Protein AF-A0A6C1QRK9-F1 (afdb_monomer_lite)

Secondary structure (DSSP, 8-state):
--TTTTSTTTTSSSPP---GGGGGG-HHHHHHHHHHHHHHHHHHHHHHHHHHHHHHHH-HHHHHHHHHHHHHHHHHHHHHHHHHHHHHHHHHHHTT---HHHHHHHHHHHHHHHHHHS--HHHHHHHHHHTSGGGHHHHHHHHHTTTTTHHHHHHHHHHHTT-

Radius of gyration: 25.09 Å; chains: 1; bounding box: 54×64×66 Å

Sequence (163 aa):
MSFEARRDIVWATMPRPMHPLLRFFDRAYLVRLFLVLLVPATALLADGLLLIMLAERLGRYLALAITGVTGLCGLFFLINALSTTLRSLHQSVGAGRYPHREYQTLAALVVSGILLLTPGLFTDALGILFFLPPLRRPLGALVIRPLRGELREVYEYLKMEAR

pLDDT: mean 70.06, std 14.96, range [44.19, 93.44]

Foldseek 3Di:
DDPPVVVVVVVVPDDPPPPPVVVCPDPVNVVVVCVVVVVLVVLLVVQVVVLVVCCVVVNNVVSVVLLVVLLVVQVVVLVVQLVVLVVVVVVCVVVVHDPPPSVVSVVVSVVSNVSSVRRGPPCSVVVVVCVDPPNCPPVVCVVCVVVPVVVVVVVVVVVVVVD

Structure (mmCIF, N/CA/C/O backbone):
data_AF-A0A6C1QRK9-F1
#
_entry.id   AF-A0A6C1QRK9-F1
#
loop_
_atom_site.group_PDB
_atom_site.id
_atom_site.type_symbol
_atom_site.label_atom_id
_atom_site.label_alt_id
_atom_site.label_comp_id
_atom_site.label_asym_id
_atom_site.label_entity_id
_atom_site.label_seq_id
_atom_site.pdbx_PDB_ins_code
_atom_site.Cartn_x
_atom_site.Cartn_y
_atom_site.Cartn_z
_atom_site.occupancy
_atom_site.B_iso_or_equiv
_atom_site.auth_seq_id
_atom_site.auth_comp_id
_atom_site.auth_asym_id
_atom_site.auth_atom_id
_atom_site.pdbx_PDB_model_num
ATOM 1 N N . MET A 1 1 ? -33.980 -48.769 43.715 1.00 50.16 1 MET A N 1
ATOM 2 C CA . MET A 1 1 ? -34.365 -48.511 42.310 1.00 50.16 1 MET A CA 1
ATOM 3 C C . MET A 1 1 ? -34.200 -47.024 42.046 1.00 50.16 1 MET A C 1
ATOM 5 O O . MET A 1 1 ? -34.890 -46.260 42.694 1.00 50.16 1 MET A O 1
ATOM 9 N N . SER A 1 2 ? -33.312 -46.508 41.209 1.00 51.97 2 SER A N 1
ATOM 10 C CA . SER A 1 2 ? -32.061 -46.969 40.593 1.00 51.97 2 SER A CA 1
ATOM 11 C C . SER A 1 2 ? -31.298 -45.671 40.266 1.00 51.97 2 SER A C 1
ATOM 13 O O . SER A 1 2 ? -31.900 -44.672 39.874 1.00 51.97 2 SER A O 1
ATOM 15 N N . PHE A 1 3 ? -29.982 -45.655 40.483 1.00 52.75 3 PHE A N 1
ATOM 16 C CA . PHE A 1 3 ? -29.105 -44.486 40.282 1.00 52.75 3 PHE A CA 1
ATOM 17 C C . PHE A 1 3 ? -28.958 -44.095 38.791 1.00 52.75 3 PHE A C 1
ATOM 19 O O . PHE A 1 3 ? -28.336 -43.088 38.462 1.00 52.75 3 PHE A O 1
ATOM 26 N N . GLU A 1 4 ? -29.554 -44.878 37.887 1.00 58.75 4 GLU A N 1
ATOM 27 C CA . GLU A 1 4 ? -29.507 -44.699 36.433 1.00 58.75 4 GLU A CA 1
ATOM 28 C C . GLU A 1 4 ? -30.470 -43.627 35.909 1.00 58.75 4 GLU A C 1
ATOM 30 O O . GLU A 1 4 ? -30.097 -42.902 34.997 1.00 58.75 4 GLU A O 1
ATOM 35 N N . ALA A 1 5 ? -31.628 -43.399 36.541 1.00 56.72 5 ALA A N 1
ATOM 36 C CA . ALA A 1 5 ? -32.647 -42.473 36.019 1.00 56.72 5 ALA A CA 1
ATOM 37 C C . ALA A 1 5 ? -32.267 -40.973 36.084 1.00 56.72 5 ALA A C 1
ATOM 39 O O . ALA A 1 5 ? -32.980 -40.116 35.564 1.00 56.72 5 ALA A O 1
ATOM 40 N N . ARG A 1 6 ? -31.154 -40.618 36.745 1.00 56.56 6 ARG A N 1
ATOM 41 C CA . ARG A 1 6 ? -30.651 -39.231 36.811 1.00 56.56 6 ARG A CA 1
ATOM 42 C C . ARG A 1 6 ? -29.609 -38.897 35.744 1.00 56.56 6 ARG A C 1
ATOM 44 O O . ARG A 1 6 ? -29.277 -37.722 35.600 1.00 56.56 6 ARG A O 1
ATOM 51 N N . ARG A 1 7 ? -29.087 -39.878 35.001 1.00 55.84 7 ARG A N 1
ATOM 52 C CA . ARG A 1 7 ? -28.084 -39.619 33.953 1.00 55.84 7 ARG A CA 1
ATOM 53 C C . ARG A 1 7 ? -28.702 -39.126 32.647 1.00 55.84 7 ARG A C 1
ATOM 55 O O . ARG A 1 7 ? -28.008 -38.470 31.880 1.00 55.84 7 ARG A O 1
ATOM 62 N N . ASP A 1 8 ? -29.987 -39.365 32.432 1.00 57.94 8 ASP A N 1
ATOM 63 C CA . ASP A 1 8 ? -30.647 -39.162 31.135 1.00 57.94 8 ASP A CA 1
ATOM 64 C C . ASP A 1 8 ? -31.111 -37.709 30.942 1.00 57.94 8 ASP A C 1
ATOM 66 O O . ASP A 1 8 ? -31.240 -37.218 29.823 1.00 57.94 8 ASP A O 1
ATOM 70 N N . ILE A 1 9 ? -31.302 -36.990 32.051 1.00 59.03 9 ILE A N 1
ATOM 71 C CA . ILE A 1 9 ? -31.789 -35.603 32.076 1.00 59.03 9 ILE A CA 1
ATOM 72 C C . ILE A 1 9 ? -30.648 -34.606 31.806 1.00 59.03 9 ILE A C 1
ATOM 74 O O . ILE A 1 9 ? -30.874 -33.524 31.269 1.00 59.03 9 ILE A O 1
ATOM 78 N N . VAL A 1 10 ? -29.402 -34.978 32.121 1.00 58.84 10 VAL A N 1
ATOM 79 C CA . VAL A 1 10 ? -28.233 -34.087 32.004 1.00 58.84 10 VAL A CA 1
ATOM 80 C C . VAL A 1 10 ? -27.791 -33.895 30.546 1.00 58.84 10 VAL A C 1
ATOM 82 O O . VAL A 1 10 ? -27.254 -32.847 30.199 1.00 58.84 10 VAL A O 1
ATOM 85 N N . TRP A 1 11 ? -28.067 -34.858 29.659 1.00 53.06 11 TRP A N 1
ATOM 86 C CA . TRP A 1 11 ? -27.691 -34.764 28.240 1.00 53.06 11 TRP A CA 1
ATOM 87 C C . TRP A 1 11 ? -28.675 -33.950 27.385 1.00 53.06 11 TRP A C 1
ATOM 89 O O . TRP A 1 11 ? -28.339 -33.581 26.262 1.00 53.06 11 TRP A O 1
ATOM 99 N N . ALA A 1 12 ? -29.875 -33.652 27.895 1.00 61.19 12 ALA A N 1
ATOM 100 C CA . ALA A 1 12 ? -30.916 -32.932 27.155 1.00 61.19 12 ALA A CA 1
ATOM 101 C C . ALA A 1 12 ? -30.776 -31.398 27.223 1.00 61.19 12 ALA A C 1
ATOM 103 O O . ALA A 1 12 ? -31.346 -30.694 26.392 1.00 61.19 12 ALA A O 1
ATOM 104 N N . THR A 1 13 ? -30.013 -30.874 28.187 1.00 65.12 13 THR A N 1
ATOM 105 C CA . THR A 1 13 ? -29.856 -29.429 28.436 1.00 65.12 13 THR A CA 1
ATOM 106 C C . THR A 1 13 ? -28.521 -28.859 27.961 1.00 65.12 13 THR A C 1
ATOM 108 O O . THR A 1 13 ? -28.293 -27.657 28.091 1.00 65.12 13 THR A O 1
ATOM 111 N N . MET A 1 14 ? -27.638 -29.678 27.381 1.00 59.78 14 MET A N 1
ATOM 112 C CA . MET A 1 14 ? -26.401 -29.174 26.789 1.00 59.78 14 MET A CA 1
ATOM 113 C C . MET A 1 14 ? -26.696 -28.536 25.423 1.00 59.78 14 MET A C 1
ATOM 115 O O . MET A 1 14 ? -27.163 -29.235 24.517 1.00 59.78 14 MET A O 1
ATOM 119 N N . PRO A 1 15 ? -26.416 -27.232 25.224 1.00 66.62 15 PRO A N 1
ATOM 120 C CA . PRO A 1 15 ? -26.470 -26.634 23.900 1.00 66.62 15 PRO A CA 1
ATOM 121 C C . PRO A 1 15 ? -25.468 -27.369 23.010 1.00 66.62 15 PRO A C 1
ATOM 123 O O . PRO A 1 15 ? -24.264 -27.375 23.269 1.00 66.62 15 PRO A O 1
ATOM 126 N N . ARG A 1 16 ? -25.979 -28.042 21.974 1.00 65.62 16 ARG A N 1
ATOM 127 C CA . ARG A 1 16 ? -25.139 -28.709 20.976 1.00 65.62 16 ARG A CA 1
ATOM 128 C C . ARG A 1 16 ? -24.161 -27.668 20.420 1.00 65.62 16 ARG A C 1
ATOM 130 O O . ARG A 1 16 ? -24.636 -26.624 19.969 1.00 65.62 16 ARG A O 1
ATOM 137 N N . PRO A 1 17 ? -22.838 -27.914 20.402 1.00 56.31 17 PRO A N 1
ATOM 138 C CA . PRO A 1 17 ? -21.920 -27.047 19.683 1.00 56.31 17 PRO A CA 1
ATOM 139 C C . PRO A 1 17 ? -22.237 -27.177 18.190 1.00 56.31 17 PRO A C 1
ATOM 141 O O . PRO A 1 17 ? -21.774 -28.082 17.499 1.00 56.31 17 PRO A O 1
ATOM 144 N N . MET A 1 18 ? -23.099 -26.294 17.693 1.00 55.38 18 MET A N 1
ATOM 145 C CA . MET A 1 18 ? -23.327 -26.118 16.268 1.00 55.38 18 MET A CA 1
ATOM 146 C C . MET A 1 18 ? -22.040 -25.525 15.708 1.00 55.38 18 MET A C 1
ATOM 148 O O . MET A 1 18 ? -21.790 -24.338 15.873 1.00 55.38 18 MET A O 1
ATOM 152 N N . HIS A 1 19 ? -21.204 -26.385 15.125 1.00 57.84 19 HIS A N 1
ATOM 153 C CA . HIS A 1 19 ? -19.960 -26.067 14.426 1.00 57.84 19 HIS A CA 1
ATOM 154 C C . HIS A 1 19 ? -20.002 -24.685 13.729 1.00 57.84 19 HIS A C 1
ATOM 156 O O . HIS A 1 19 ? -20.503 -24.591 12.604 1.00 57.84 19 HIS A O 1
ATOM 162 N N . PRO A 1 20 ? -19.410 -23.619 14.312 1.00 58.62 20 PRO A N 1
ATOM 163 C CA . PRO A 1 20 ? -19.234 -22.348 13.602 1.00 58.62 20 PRO A CA 1
ATOM 164 C C . PRO A 1 20 ? -18.301 -22.513 12.388 1.00 58.62 20 PRO A C 1
ATOM 166 O O . PRO A 1 20 ? -18.366 -21.744 11.436 1.00 58.62 20 PRO A O 1
ATOM 169 N N . LEU A 1 21 ? -17.493 -23.581 12.389 1.00 57.78 21 LEU A N 1
ATOM 170 C CA . LEU A 1 21 ? -16.583 -24.000 11.322 1.00 57.78 21 LEU A CA 1
ATOM 171 C C . LEU A 1 21 ? -17.275 -24.314 9.981 1.00 57.78 21 LEU A C 1
ATOM 173 O O . LEU A 1 21 ? -16.668 -24.112 8.935 1.00 57.78 21 LEU A O 1
ATOM 177 N N . LEU A 1 22 ? -18.537 -24.761 9.979 1.00 57.31 22 LEU A N 1
ATOM 178 C CA . LEU A 1 22 ? -19.231 -25.158 8.743 1.00 57.31 22 LEU A CA 1
ATOM 179 C C . LEU A 1 22 ? -19.832 -23.972 7.965 1.00 57.31 22 LEU A C 1
ATOM 181 O O . LEU A 1 22 ? -20.053 -24.104 6.766 1.00 57.31 22 LEU A O 1
ATOM 185 N N . ARG A 1 23 ? -20.012 -22.794 8.590 1.00 57.75 23 ARG A N 1
ATOM 186 C CA . ARG A 1 23 ? -20.389 -21.552 7.876 1.00 57.75 23 ARG A CA 1
ATOM 187 C C . ARG A 1 23 ? -19.231 -20.941 7.078 1.00 57.75 23 ARG A C 1
ATOM 189 O O . ARG A 1 23 ? -19.470 -20.235 6.106 1.00 57.75 23 ARG A O 1
ATOM 196 N N . PHE A 1 24 ? -17.975 -21.236 7.431 1.00 56.78 24 PHE A N 1
ATOM 197 C CA . PHE A 1 24 ? -16.814 -20.815 6.627 1.00 56.78 24 PHE A CA 1
ATOM 198 C C . PHE A 1 24 ? -16.767 -21.506 5.254 1.00 56.78 24 PHE A C 1
ATOM 200 O O . PHE A 1 24 ? -16.127 -20.999 4.336 1.00 56.78 24 PHE A O 1
ATOM 207 N N . PHE A 1 25 ? -17.468 -22.636 5.103 1.00 59.72 25 PHE A N 1
ATOM 208 C CA . PHE A 1 25 ? -17.600 -23.382 3.850 1.00 59.72 25 PHE A CA 1
ATOM 209 C C . PHE A 1 25 ? -18.850 -23.007 3.044 1.00 59.72 25 PHE A C 1
ATOM 211 O O . PHE A 1 25 ? -19.227 -23.725 2.117 1.00 59.72 25 PHE A O 1
ATOM 218 N N . ASP A 1 26 ? -19.487 -21.870 3.338 1.00 69.00 26 ASP A N 1
ATOM 219 C CA . ASP A 1 26 ? -20.479 -21.327 2.420 1.00 69.00 26 ASP A CA 1
ATOM 220 C C . ASP A 1 26 ? -19.804 -20.972 1.094 1.00 69.00 26 ASP A C 1
ATOM 222 O O . ASP A 1 26 ? -18.818 -20.228 1.044 1.00 69.00 26 ASP A O 1
ATOM 226 N N . ARG A 1 27 ? -20.367 -21.470 -0.012 1.00 73.25 27 ARG A N 1
ATOM 227 C CA . ARG A 1 27 ? -19.881 -21.182 -1.372 1.00 73.25 27 ARG A CA 1
ATOM 228 C C . ARG A 1 27 ? -19.749 -19.674 -1.600 1.00 73.25 27 ARG A C 1
ATOM 230 O O . ARG A 1 27 ? -18.823 -19.234 -2.270 1.00 73.25 27 ARG A O 1
ATOM 237 N N . ALA A 1 28 ? -20.631 -18.881 -0.992 1.00 76.69 28 ALA A N 1
ATOM 238 C CA . ALA A 1 28 ? -20.578 -17.425 -1.025 1.00 76.69 28 ALA A CA 1
ATOM 239 C C . ALA A 1 28 ? -19.357 -16.840 -0.289 1.00 76.69 28 ALA A C 1
ATOM 241 O O . ALA A 1 28 ? -18.766 -15.879 -0.780 1.00 76.69 28 ALA A O 1
ATOM 242 N N . TYR A 1 29 ? -18.949 -17.410 0.851 1.00 80.44 29 TYR A N 1
ATOM 243 C CA . TYR A 1 29 ? -17.757 -16.977 1.585 1.00 80.44 29 TYR A CA 1
ATOM 244 C C . TYR A 1 29 ? -16.481 -17.340 0.826 1.00 80.44 29 TYR A C 1
ATOM 246 O O . TYR A 1 29 ? -15.618 -16.484 0.642 1.00 80.44 29 TYR A O 1
ATOM 254 N N . LEU A 1 30 ? -16.405 -18.565 0.294 1.00 81.50 30 LEU A N 1
ATOM 255 C CA . LEU A 1 30 ? -15.292 -18.996 -0.554 1.00 81.50 30 LEU A CA 1
ATOM 256 C C . LEU A 1 30 ? -15.164 -18.121 -1.807 1.00 81.50 30 LEU A C 1
ATOM 258 O O . LEU A 1 30 ? -14.063 -17.696 -2.140 1.00 81.50 30 LEU A O 1
ATOM 262 N N . VAL A 1 31 ? -16.280 -17.783 -2.464 1.00 83.88 31 VAL A N 1
ATOM 263 C CA . VAL A 1 31 ? -16.281 -16.875 -3.623 1.00 83.88 31 VAL A CA 1
ATOM 264 C C . VAL A 1 31 ? -15.855 -15.460 -3.226 1.00 83.88 31 VAL A C 1
ATOM 266 O O . VAL A 1 31 ? -15.046 -14.864 -3.930 1.00 83.88 31 VAL A O 1
ATOM 269 N N . ARG A 1 32 ? -16.333 -14.915 -2.098 1.00 80.00 32 ARG A N 1
ATOM 270 C CA . ARG A 1 32 ? -15.903 -13.591 -1.605 1.00 80.00 32 ARG A CA 1
ATOM 271 C C . ARG A 1 32 ? -14.410 -13.567 -1.275 1.00 80.00 32 ARG A C 1
ATOM 273 O O . ARG A 1 32 ? -13.725 -12.641 -1.695 1.00 80.00 32 ARG A O 1
ATOM 280 N N . LEU A 1 33 ? -13.900 -14.583 -0.580 1.00 83.00 33 LEU A N 1
ATOM 281 C CA . LEU A 1 33 ? -12.475 -14.719 -0.269 1.00 83.00 33 LEU A CA 1
ATOM 282 C C . LEU A 1 33 ? -11.639 -14.812 -1.550 1.00 83.00 33 LEU A C 1
ATOM 284 O O . LEU A 1 33 ? -10.643 -14.104 -1.691 1.00 83.00 33 LEU A O 1
ATOM 288 N N . PHE A 1 34 ? -12.078 -15.637 -2.503 1.00 86.38 34 PHE A N 1
ATOM 289 C CA . PHE A 1 34 ? -11.407 -15.786 -3.789 1.00 86.38 34 PHE A CA 1
ATOM 290 C C . PHE A 1 34 ? -11.399 -14.472 -4.571 1.00 86.38 34 PHE A C 1
ATOM 292 O O . PHE A 1 34 ? -10.364 -14.099 -5.103 1.00 86.38 34 PHE A O 1
ATOM 299 N N . LEU A 1 35 ? -12.504 -13.720 -4.583 1.00 82.81 35 LEU A N 1
ATOM 300 C CA . LEU A 1 35 ? -12.573 -12.399 -5.21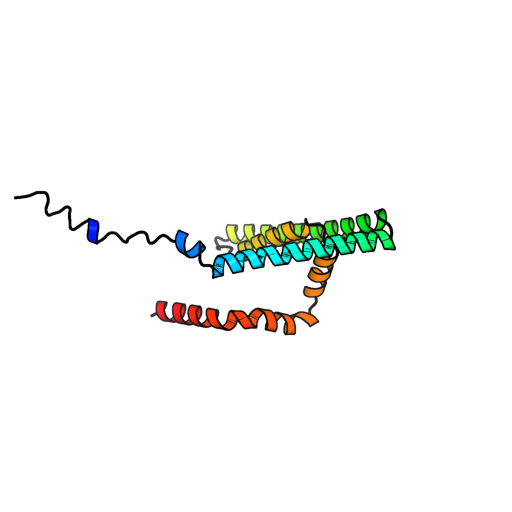6 1.00 82.81 35 LEU A CA 1
ATOM 301 C C . LEU A 1 35 ? -11.626 -11.386 -4.558 1.00 82.81 35 LEU A C 1
ATOM 303 O O . LEU A 1 35 ? -10.923 -10.671 -5.268 1.00 82.81 35 LEU A O 1
ATOM 307 N N . VAL A 1 36 ? -11.569 -11.347 -3.222 1.00 82.88 36 VAL A N 1
ATOM 308 C CA . VAL A 1 36 ? -10.658 -10.460 -2.475 1.00 82.88 36 VAL A CA 1
ATOM 309 C C . VAL A 1 36 ? -9.192 -10.765 -2.789 1.00 82.88 36 VAL A C 1
ATOM 311 O O . VAL A 1 36 ? -8.385 -9.843 -2.806 1.00 82.88 36 VAL A O 1
ATOM 314 N N . LEU A 1 37 ? -8.848 -12.021 -3.082 1.00 82.62 37 LEU A N 1
ATOM 315 C CA . LEU A 1 37 ? -7.498 -12.414 -3.491 1.00 82.62 37 LEU A CA 1
ATOM 316 C C . LEU A 1 37 ? -7.243 -12.201 -4.995 1.00 82.62 37 LEU A C 1
ATOM 318 O O . LEU A 1 37 ? -6.148 -11.810 -5.393 1.00 82.62 37 LEU A O 1
ATOM 322 N N . LEU A 1 38 ? -8.250 -12.439 -5.837 1.00 84.62 38 LEU A N 1
ATOM 323 C CA . LEU A 1 38 ? -8.132 -12.372 -7.294 1.00 84.62 38 LEU A CA 1
ATOM 324 C C . LEU A 1 38 ? -7.896 -10.939 -7.776 1.00 84.62 38 LEU A C 1
ATOM 326 O O . LEU A 1 38 ? -7.064 -10.715 -8.651 1.00 84.62 38 LEU A O 1
ATOM 330 N N . VAL A 1 39 ? -8.596 -9.964 -7.191 1.00 81.12 39 VAL A N 1
ATOM 331 C CA . VAL A 1 39 ? -8.455 -8.546 -7.553 1.00 81.12 39 VAL A CA 1
ATOM 332 C C . VAL A 1 39 ? -6.997 -8.062 -7.431 1.00 81.12 39 VAL A C 1
ATOM 334 O O . VAL A 1 39 ? -6.441 -7.661 -8.455 1.00 81.12 39 VAL A O 1
ATOM 337 N N . PRO A 1 40 ? -6.325 -8.144 -6.265 1.00 77.19 40 PRO A N 1
ATOM 338 C CA . PRO A 1 40 ? -4.932 -7.718 -6.144 1.00 77.19 40 PRO A CA 1
ATOM 339 C C . PRO A 1 40 ? -3.974 -8.587 -6.971 1.00 77.19 40 PRO A C 1
ATOM 341 O O . PRO A 1 40 ? -3.002 -8.064 -7.508 1.00 77.19 40 PRO A O 1
ATOM 344 N N . ALA A 1 41 ? -4.260 -9.881 -7.154 1.00 82.88 41 ALA A N 1
ATOM 345 C CA . ALA A 1 41 ? -3.439 -10.746 -8.003 1.00 82.88 41 ALA A CA 1
ATOM 346 C C . ALA A 1 41 ? -3.457 -10.306 -9.480 1.00 82.88 41 ALA A C 1
ATOM 348 O O . ALA A 1 41 ? -2.413 -10.252 -10.127 1.00 82.88 41 ALA A O 1
ATOM 349 N N . THR A 1 42 ? -4.628 -9.951 -10.019 1.00 79.31 42 THR A N 1
ATOM 350 C CA . THR A 1 42 ? -4.737 -9.444 -11.399 1.00 79.31 42 THR A CA 1
ATOM 351 C C . THR A 1 42 ? -4.102 -8.066 -11.569 1.00 79.31 42 THR A C 1
ATOM 353 O O . THR A 1 42 ? -3.469 -7.818 -12.595 1.00 79.31 42 THR A O 1
ATOM 356 N N . ALA A 1 43 ? -4.207 -7.199 -10.556 1.00 78.56 43 ALA A N 1
ATOM 357 C CA . ALA A 1 43 ? -3.525 -5.908 -10.543 1.00 78.56 43 ALA A CA 1
ATOM 358 C C . ALA A 1 43 ? -1.999 -6.082 -10.599 1.00 78.56 43 ALA A C 1
ATOM 360 O O . ALA A 1 43 ? -1.345 -5.453 -11.427 1.00 78.56 43 ALA A O 1
ATOM 361 N N . LEU A 1 44 ? -1.451 -7.021 -9.818 1.00 80.81 44 LEU A N 1
ATOM 362 C CA . LEU A 1 44 ? -0.018 -7.318 -9.814 1.00 80.81 44 LEU A CA 1
ATOM 363 C C . LEU A 1 44 ? 0.497 -7.789 -11.184 1.00 80.81 44 LEU A C 1
ATOM 365 O O . LEU A 1 44 ? 1.577 -7.391 -11.619 1.00 80.81 44 LEU A O 1
ATOM 369 N N . LEU A 1 45 ? -0.277 -8.620 -11.887 1.00 82.31 45 LEU A N 1
ATOM 370 C CA . LEU A 1 45 ? 0.071 -9.051 -13.245 1.00 82.31 45 LEU A CA 1
ATOM 371 C C . LEU A 1 45 ? 0.090 -7.873 -14.229 1.00 82.31 45 LEU A C 1
ATOM 373 O O . LEU A 1 45 ? 1.004 -7.774 -15.048 1.00 82.31 45 LEU A O 1
ATOM 377 N N . ALA A 1 46 ? -0.894 -6.974 -14.140 1.00 79.44 46 ALA A N 1
ATOM 378 C CA . ALA A 1 46 ? -0.948 -5.780 -14.979 1.00 79.44 46 ALA A CA 1
ATOM 379 C C . ALA A 1 46 ? 0.245 -4.846 -14.713 1.00 79.44 46 ALA A C 1
ATOM 381 O O . ALA A 1 46 ? 0.879 -4.382 -15.662 1.00 79.44 46 ALA A O 1
ATOM 382 N N . ASP A 1 47 ? 0.596 -4.626 -13.445 1.00 77.38 47 ASP A N 1
ATOM 383 C CA . ASP A 1 47 ? 1.765 -3.841 -13.033 1.00 77.38 47 ASP A CA 1
ATOM 384 C C . ASP A 1 47 ? 3.075 -4.392 -13.613 1.00 77.38 47 ASP A C 1
ATOM 386 O O . ASP A 1 47 ? 3.890 -3.636 -14.148 1.00 77.38 47 ASP A O 1
ATOM 390 N N . GLY A 1 48 ? 3.261 -5.715 -13.575 1.00 80.00 48 GLY A N 1
ATOM 391 C CA . GLY A 1 48 ? 4.431 -6.364 -14.165 1.00 80.00 48 GLY A CA 1
ATOM 392 C C . GLY A 1 48 ? 4.554 -6.107 -15.670 1.00 80.00 48 GLY A C 1
ATOM 393 O O . GLY A 1 48 ? 5.634 -5.764 -16.154 1.00 80.00 48 GLY A O 1
ATOM 394 N N . LEU A 1 49 ? 3.445 -6.203 -16.412 1.00 81.94 49 LEU A N 1
ATOM 395 C CA . LEU A 1 49 ? 3.417 -5.903 -17.851 1.00 81.94 49 LEU A CA 1
ATOM 396 C C . LEU A 1 49 ? 3.770 -4.440 -18.135 1.00 81.94 49 LEU A C 1
ATOM 398 O O . LEU A 1 49 ? 4.532 -4.149 -19.057 1.00 81.94 49 LEU A O 1
ATOM 402 N N . LEU A 1 50 ? 3.258 -3.520 -17.323 1.00 74.38 50 LEU A N 1
ATOM 403 C CA . LEU A 1 50 ? 3.534 -2.092 -17.455 1.00 74.38 50 LEU A CA 1
ATOM 404 C C . LEU A 1 50 ? 4.997 -1.761 -17.180 1.00 74.38 50 LEU A C 1
ATOM 406 O O . LEU A 1 50 ? 5.578 -0.952 -17.901 1.00 74.38 50 LEU A O 1
ATOM 410 N N . LEU A 1 51 ? 5.614 -2.407 -16.191 1.00 80.69 51 LEU A N 1
ATOM 411 C CA . LEU A 1 51 ? 7.034 -2.232 -15.898 1.00 80.69 51 LEU A CA 1
ATOM 412 C C . LEU A 1 51 ? 7.903 -2.723 -17.061 1.00 80.69 51 LEU A C 1
ATOM 414 O O . LEU A 1 51 ? 8.863 -2.043 -17.419 1.00 80.69 51 LEU A O 1
ATOM 418 N N . ILE A 1 52 ? 7.539 -3.843 -17.695 1.00 80.69 52 ILE A N 1
ATOM 419 C CA . ILE A 1 52 ? 8.212 -4.342 -18.905 1.00 80.69 52 ILE A CA 1
ATOM 420 C C . ILE A 1 52 ? 8.077 -3.328 -20.048 1.00 80.69 52 ILE A C 1
ATOM 422 O O . ILE A 1 52 ? 9.086 -2.910 -20.613 1.00 80.69 52 ILE A O 1
ATOM 426 N N . MET A 1 53 ? 6.862 -2.851 -20.334 1.00 72.62 53 MET A N 1
ATOM 427 C CA . MET A 1 53 ? 6.628 -1.838 -21.375 1.00 72.62 53 MET A CA 1
ATOM 428 C C . MET A 1 53 ? 7.401 -0.537 -21.110 1.00 72.62 53 MET A C 1
ATOM 430 O O . MET A 1 53 ? 7.957 0.076 -22.026 1.00 72.62 53 MET A O 1
ATOM 434 N N . LEU A 1 54 ? 7.459 -0.105 -19.849 1.00 67.19 54 LEU A N 1
ATOM 435 C CA . LEU A 1 54 ? 8.189 1.089 -19.439 1.00 67.19 54 LEU A CA 1
ATOM 436 C C . LEU A 1 54 ? 9.703 0.885 -19.570 1.00 67.19 54 LEU A C 1
ATOM 438 O O . LEU A 1 54 ? 10.409 1.782 -20.028 1.00 67.19 54 LEU A O 1
ATOM 442 N N . ALA A 1 55 ? 10.196 -0.304 -19.224 1.00 71.25 55 ALA A N 1
ATOM 443 C CA . ALA A 1 55 ? 11.594 -0.688 -19.361 1.00 71.25 55 ALA A CA 1
ATOM 444 C C . ALA A 1 55 ? 12.046 -0.758 -20.826 1.00 71.25 55 ALA A C 1
ATOM 446 O O . ALA A 1 55 ? 13.186 -0.395 -21.121 1.00 71.25 55 ALA A O 1
ATOM 447 N N . GLU A 1 56 ? 11.175 -1.180 -21.741 1.00 72.44 56 GLU A N 1
ATOM 448 C CA . GLU A 1 56 ? 11.451 -1.182 -23.183 1.00 72.44 56 GLU A CA 1
ATOM 449 C C . GLU A 1 56 ? 11.497 0.235 -23.764 1.00 72.44 56 GLU A C 1
ATOM 451 O O . GLU A 1 56 ? 12.342 0.529 -24.608 1.00 72.44 56 GLU A O 1
ATOM 456 N N . ARG A 1 57 ? 10.628 1.138 -23.291 1.00 59.16 57 ARG A N 1
ATOM 457 C CA . ARG A 1 57 ? 10.509 2.496 -23.843 1.00 59.16 57 ARG A CA 1
ATOM 458 C C . ARG A 1 57 ? 11.486 3.510 -23.245 1.00 59.16 57 ARG A C 1
ATOM 460 O O . ARG A 1 57 ? 11.970 4.380 -23.961 1.00 59.16 57 ARG A O 1
ATOM 467 N N . LEU A 1 58 ? 11.732 3.434 -21.939 1.00 62.28 58 LEU A N 1
ATOM 468 C CA . LEU A 1 58 ? 12.551 4.389 -21.178 1.00 62.28 58 LEU A CA 1
ATOM 469 C C . LEU A 1 58 ? 13.896 3.801 -20.728 1.00 62.28 58 LEU A C 1
ATOM 471 O O . LEU A 1 58 ? 14.753 4.528 -20.227 1.00 62.28 58 LEU A O 1
ATOM 475 N N . GLY A 1 59 ? 14.093 2.495 -20.907 1.00 64.56 59 GLY A N 1
ATOM 476 C CA . GLY A 1 59 ? 15.270 1.768 -20.452 1.00 64.56 59 GLY A CA 1
ATOM 477 C C . GLY A 1 59 ? 15.058 1.084 -19.100 1.00 64.56 59 GLY A C 1
ATOM 478 O O . GLY A 1 59 ? 14.476 1.635 -18.164 1.00 64.56 59 GLY A O 1
ATOM 479 N N . ARG A 1 60 ? 15.598 -0.136 -18.987 1.00 78.50 60 ARG A N 1
ATOM 480 C CA . ARG A 1 60 ? 15.466 -1.026 -17.818 1.00 78.50 60 ARG A CA 1
ATOM 481 C C . ARG A 1 60 ? 15.869 -0.360 -16.500 1.00 78.50 60 ARG A C 1
ATOM 483 O O . ARG A 1 60 ? 15.139 -0.450 -15.520 1.00 78.50 60 ARG A O 1
ATOM 490 N N . TYR A 1 61 ? 17.000 0.345 -16.485 1.00 80.75 61 TYR A N 1
ATOM 491 C CA . TYR A 1 61 ? 17.502 1.009 -15.278 1.00 80.75 61 TYR A CA 1
ATOM 492 C C . TYR A 1 61 ? 16.613 2.171 -14.828 1.00 80.75 61 TYR A C 1
ATOM 494 O O . TYR A 1 61 ? 16.383 2.328 -13.632 1.00 80.75 61 TYR A O 1
ATOM 502 N N . LEU A 1 62 ? 16.078 2.956 -15.769 1.00 72.75 62 LEU A N 1
ATOM 503 C CA . LEU A 1 62 ? 15.213 4.085 -15.441 1.00 72.75 62 LEU A CA 1
ATOM 504 C C . LEU A 1 62 ? 13.844 3.605 -14.942 1.00 72.75 62 LEU A C 1
ATOM 506 O O . LEU A 1 62 ? 13.350 4.121 -13.946 1.00 72.75 62 LEU A O 1
ATOM 510 N N . ALA A 1 63 ? 13.271 2.568 -15.560 1.00 74.69 63 ALA A N 1
ATOM 511 C CA . ALA A 1 63 ? 12.027 1.954 -15.092 1.00 74.69 63 ALA A CA 1
ATOM 512 C C . ALA A 1 63 ? 12.157 1.377 -13.668 1.00 74.69 63 ALA A C 1
ATOM 514 O O . ALA A 1 63 ? 11.281 1.591 -12.826 1.00 74.69 63 ALA A O 1
ATOM 515 N N . LEU A 1 64 ? 13.279 0.710 -13.369 1.00 80.81 64 LEU A N 1
ATOM 516 C CA . LEU A 1 64 ? 13.586 0.233 -12.018 1.00 80.81 64 LEU A CA 1
ATOM 517 C C . LEU A 1 64 ? 13.763 1.386 -11.027 1.00 80.81 64 LEU A C 1
ATOM 519 O O . LEU A 1 64 ? 13.220 1.321 -9.928 1.00 80.81 64 LEU A O 1
ATOM 523 N N . ALA A 1 65 ? 14.476 2.449 -11.408 1.00 81.19 65 ALA A N 1
ATOM 524 C CA . ALA A 1 65 ? 14.672 3.615 -10.550 1.00 81.19 65 ALA A CA 1
ATOM 525 C C . ALA A 1 65 ? 13.341 4.297 -10.206 1.00 81.19 65 ALA A C 1
ATOM 527 O O . ALA A 1 65 ? 13.090 4.586 -9.040 1.00 81.19 65 ALA A O 1
ATOM 528 N N . ILE A 1 66 ? 12.462 4.493 -11.194 1.00 73.50 66 ILE A N 1
ATOM 529 C CA . ILE A 1 66 ? 11.137 5.091 -10.986 1.00 73.50 66 ILE A CA 1
ATOM 530 C C . ILE A 1 66 ? 10.302 4.219 -10.037 1.00 73.50 66 ILE A C 1
ATOM 532 O O . ILE A 1 66 ? 9.781 4.735 -9.053 1.00 73.50 66 ILE A O 1
ATOM 536 N N . THR A 1 67 ? 10.246 2.902 -10.274 1.00 79.44 67 THR A N 1
ATOM 537 C CA . THR A 1 67 ? 9.533 1.945 -9.400 1.00 79.44 67 THR A CA 1
ATOM 538 C C . THR A 1 67 ? 10.093 1.933 -7.977 1.00 79.44 67 THR A C 1
ATOM 540 O O . THR A 1 67 ? 9.348 1.890 -7.000 1.00 79.44 67 THR A O 1
ATOM 543 N N . GLY A 1 68 ? 11.419 1.979 -7.844 1.00 82.38 68 GLY A N 1
ATOM 544 C CA . GLY A 1 68 ? 12.084 2.025 -6.547 1.00 82.38 68 GLY A CA 1
ATOM 545 C C . GLY A 1 68 ? 11.752 3.305 -5.786 1.00 82.38 68 GLY A C 1
ATOM 546 O O . GLY A 1 68 ? 11.433 3.248 -4.601 1.00 82.38 68 GLY A O 1
ATOM 547 N N . VAL A 1 69 ? 11.765 4.455 -6.465 1.00 82.38 69 VAL A N 1
ATOM 548 C CA . VAL A 1 69 ? 11.410 5.748 -5.862 1.00 82.38 69 VAL A CA 1
ATOM 549 C C . VAL A 1 69 ? 9.950 5.767 -5.416 1.00 82.38 69 VAL A C 1
ATOM 551 O O . VAL A 1 69 ? 9.676 6.213 -4.303 1.00 82.38 69 VAL A O 1
ATOM 554 N N . THR A 1 70 ? 9.015 5.250 -6.216 1.00 76.06 70 THR A N 1
ATOM 555 C CA . THR A 1 70 ? 7.602 5.189 -5.808 1.00 76.06 70 THR A CA 1
ATOM 556 C C . THR A 1 70 ? 7.394 4.284 -4.598 1.00 76.06 70 THR A C 1
ATOM 558 O O . THR A 1 70 ? 6.758 4.720 -3.639 1.00 76.06 70 THR A O 1
ATOM 561 N N . GLY A 1 71 ? 8.026 3.105 -4.565 1.00 80.44 71 GLY A N 1
ATOM 562 C CA . GLY A 1 71 ? 7.968 2.212 -3.403 1.00 80.44 71 GLY A CA 1
ATOM 563 C C . GLY A 1 71 ? 8.568 2.840 -2.137 1.00 80.44 71 GLY A C 1
ATOM 564 O O . GLY A 1 71 ? 7.994 2.731 -1.052 1.00 80.44 71 GLY A O 1
ATOM 565 N N . LEU A 1 72 ? 9.681 3.571 -2.264 1.00 84.69 72 LEU A N 1
ATOM 566 C CA . LEU A 1 72 ? 10.278 4.324 -1.154 1.00 84.69 72 LEU A CA 1
ATOM 567 C C . LEU A 1 72 ? 9.353 5.436 -0.647 1.00 84.69 72 LEU A C 1
ATOM 569 O O . LEU A 1 72 ? 9.186 5.587 0.565 1.00 84.69 72 LEU A O 1
ATOM 573 N N . CYS A 1 73 ? 8.729 6.197 -1.549 1.00 81.62 73 CYS A N 1
ATOM 574 C CA . CYS A 1 73 ? 7.738 7.204 -1.179 1.00 81.62 73 CYS A CA 1
ATOM 575 C C . CYS A 1 73 ? 6.556 6.568 -0.443 1.00 81.62 73 CYS A C 1
ATOM 577 O O . CYS A 1 73 ? 6.180 7.041 0.629 1.00 81.62 73 CYS A O 1
ATOM 579 N N . GLY A 1 74 ? 6.004 5.476 -0.970 1.00 79.25 74 GLY A N 1
ATOM 580 C CA . GLY A 1 74 ? 4.918 4.739 -0.337 1.00 79.25 74 GLY A CA 1
ATOM 581 C C . GLY A 1 74 ? 5.276 4.259 1.073 1.00 79.25 74 GLY A C 1
ATOM 582 O O . GLY A 1 74 ? 4.530 4.496 2.029 1.00 79.25 74 GLY A O 1
ATOM 583 N N . LEU A 1 75 ? 6.462 3.669 1.232 1.00 84.69 75 LEU A N 1
ATOM 584 C CA . LEU A 1 75 ? 6.980 3.243 2.531 1.00 84.69 75 LEU A CA 1
ATOM 585 C C . LEU A 1 75 ? 7.131 4.421 3.504 1.00 84.69 75 LEU A C 1
ATOM 587 O O . LEU A 1 75 ? 6.792 4.300 4.682 1.00 84.69 75 LEU A O 1
ATOM 591 N N . PHE A 1 76 ? 7.590 5.577 3.026 1.00 86.50 76 PHE A N 1
ATOM 592 C CA . PHE A 1 76 ? 7.697 6.782 3.845 1.00 86.50 76 PHE A CA 1
ATOM 593 C C . PHE A 1 76 ? 6.327 7.241 4.373 1.00 86.50 76 PHE A C 1
ATOM 595 O O . PHE A 1 76 ? 6.185 7.515 5.570 1.00 86.50 76 PHE A O 1
ATOM 602 N N . PHE A 1 77 ? 5.295 7.258 3.520 1.00 84.88 77 PHE A N 1
ATOM 603 C CA . PHE A 1 77 ? 3.926 7.572 3.945 1.00 84.88 77 PHE A CA 1
ATOM 604 C C . PHE A 1 77 ? 3.397 6.562 4.968 1.00 84.88 77 PHE A C 1
ATOM 606 O O . PHE A 1 77 ? 2.802 6.966 5.973 1.00 84.88 77 PHE A O 1
ATOM 613 N N . LEU A 1 78 ? 3.659 5.269 4.751 1.00 88.69 78 LEU A N 1
ATOM 614 C CA . LEU A 1 78 ? 3.268 4.199 5.665 1.00 88.69 78 LEU A CA 1
ATOM 615 C C . LEU A 1 78 ? 3.887 4.388 7.052 1.00 88.69 78 LEU A C 1
ATOM 617 O O . LEU A 1 78 ? 3.170 4.364 8.051 1.00 88.69 78 LEU A O 1
ATOM 621 N N . ILE A 1 79 ? 5.202 4.611 7.123 1.00 89.31 79 ILE A N 1
ATOM 622 C CA . ILE A 1 79 ? 5.920 4.787 8.393 1.00 89.31 79 ILE A CA 1
ATOM 623 C C . ILE A 1 79 ? 5.402 6.025 9.132 1.00 89.31 79 ILE A C 1
ATOM 625 O O . ILE A 1 79 ? 5.185 5.979 10.347 1.00 89.31 79 ILE A O 1
ATOM 629 N N . ASN A 1 80 ? 5.136 7.120 8.416 1.00 89.38 80 ASN A N 1
ATOM 630 C CA . ASN A 1 80 ? 4.593 8.328 9.027 1.00 89.38 80 ASN A CA 1
ATOM 631 C C . ASN A 1 80 ? 3.194 8.091 9.630 1.00 89.38 80 ASN A C 1
ATOM 633 O O . ASN A 1 80 ? 2.962 8.423 10.800 1.00 89.38 80 ASN A O 1
ATOM 637 N N . ALA A 1 81 ? 2.289 7.465 8.871 1.00 89.75 81 ALA A N 1
ATOM 638 C CA . ALA A 1 81 ? 0.932 7.138 9.315 1.00 89.75 81 ALA A CA 1
ATOM 639 C C . ALA A 1 81 ? 0.917 6.105 10.458 1.00 89.75 81 ALA A C 1
ATOM 641 O O . ALA A 1 81 ? 0.134 6.215 11.405 1.00 89.75 81 ALA A O 1
ATOM 642 N N . LEU A 1 82 ? 1.831 5.135 10.422 1.00 90.81 82 LEU A N 1
ATOM 643 C CA . LEU A 1 82 ? 2.007 4.154 11.487 1.00 90.81 82 LEU A CA 1
ATOM 644 C C . LEU A 1 82 ? 2.487 4.827 12.778 1.00 90.81 82 LEU A C 1
ATOM 646 O O . LEU A 1 82 ? 1.897 4.619 13.836 1.00 90.81 82 LEU A O 1
ATOM 650 N N . SER A 1 83 ? 3.501 5.694 12.696 1.00 93.12 83 SER A N 1
ATOM 651 C CA . SER A 1 83 ? 4.060 6.383 13.869 1.00 93.12 83 SER A CA 1
ATOM 652 C C . SER A 1 83 ? 3.053 7.306 14.564 1.00 93.12 83 SER A C 1
ATOM 654 O O . SER A 1 83 ? 3.095 7.476 15.784 1.00 93.12 83 SER A O 1
ATOM 656 N N . THR A 1 84 ? 2.163 7.934 13.794 1.00 92.31 84 THR A N 1
ATOM 657 C CA . THR A 1 84 ? 1.114 8.818 14.314 1.00 92.31 84 THR A CA 1
ATOM 658 C C . THR A 1 84 ? -0.004 8.001 14.948 1.00 92.31 84 THR A C 1
ATOM 660 O O . THR A 1 84 ? -0.385 8.280 16.083 1.00 92.31 84 THR A O 1
ATOM 663 N N . THR A 1 85 ? -0.446 6.928 14.288 1.00 91.50 85 THR A N 1
ATOM 664 C CA . THR A 1 85 ? -1.491 6.036 14.816 1.00 91.50 85 THR A CA 1
ATOM 665 C C . THR A 1 85 ? -1.046 5.325 16.094 1.00 91.50 85 THR A C 1
ATOM 667 O O . THR A 1 85 ? -1.815 5.248 17.048 1.00 91.50 85 THR A O 1
ATOM 670 N N . LEU A 1 86 ? 0.207 4.862 16.167 1.00 92.50 86 LEU A N 1
ATOM 671 C CA . LEU A 1 86 ? 0.758 4.238 17.375 1.00 92.50 86 LEU A CA 1
ATOM 672 C C . LEU A 1 86 ? 0.855 5.220 18.549 1.00 92.50 86 LEU A C 1
ATOM 674 O O . LEU A 1 86 ? 0.564 4.853 19.686 1.00 92.50 86 LEU A O 1
ATOM 678 N N . ARG A 1 87 ? 1.205 6.486 18.287 1.00 93.44 87 ARG A N 1
ATOM 679 C CA . ARG A 1 87 ? 1.188 7.534 19.319 1.00 93.44 87 ARG A CA 1
ATOM 680 C C . ARG A 1 87 ? -0.222 7.762 19.861 1.00 93.44 87 ARG A C 1
ATOM 682 O O . ARG A 1 87 ? -0.396 7.799 21.077 1.00 93.44 87 ARG A O 1
ATOM 689 N N . SER A 1 88 ? -1.223 7.854 18.987 1.00 88.81 88 SER A N 1
ATOM 690 C CA . SER A 1 88 ? -2.629 7.975 19.396 1.00 88.81 88 SER A CA 1
ATOM 691 C C . SER A 1 88 ? -3.128 6.734 20.140 1.00 88.81 88 SER A C 1
ATOM 693 O O . SER A 1 88 ? -3.816 6.872 21.147 1.00 88.81 88 SER A O 1
ATOM 695 N N . LEU A 1 89 ? -2.711 5.535 19.721 1.00 92.62 89 LEU A N 1
ATOM 696 C CA . LEU A 1 89 ? -3.023 4.284 20.412 1.00 92.62 89 LEU A CA 1
ATOM 697 C C . LEU A 1 89 ? -2.502 4.314 21.854 1.00 92.62 89 LEU A C 1
ATOM 699 O O . LEU A 1 89 ? -3.270 4.078 22.784 1.00 92.62 89 LEU A O 1
ATOM 703 N N . HIS A 1 90 ? -1.224 4.653 22.053 1.00 90.94 90 HIS A N 1
ATOM 704 C CA . HIS A 1 90 ? -0.635 4.760 23.392 1.00 90.94 90 HIS A CA 1
ATOM 705 C C . HIS A 1 90 ? -1.349 5.804 24.263 1.00 90.94 90 HIS A C 1
ATOM 707 O O . HIS A 1 90 ? -1.583 5.550 25.443 1.00 90.94 90 HIS A O 1
ATOM 713 N N . GLN A 1 91 ? -1.745 6.948 23.696 1.00 90.81 91 GLN A N 1
ATOM 714 C CA . GLN A 1 91 ? -2.510 7.972 24.420 1.00 90.81 91 GLN A CA 1
ATOM 715 C C . GLN A 1 91 ? -3.903 7.477 24.834 1.00 90.81 91 GLN A C 1
ATOM 717 O O . GLN A 1 91 ? -4.326 7.703 25.966 1.00 90.81 91 GLN A O 1
ATOM 722 N N . SER A 1 92 ? -4.613 6.787 23.939 1.00 87.38 92 SER A N 1
ATOM 723 C CA . SER A 1 92 ? -5.946 6.235 24.203 1.00 87.38 92 SER A CA 1
ATOM 724 C C . SER A 1 92 ? -5.910 5.132 25.267 1.00 87.38 92 SER A C 1
ATOM 726 O O . SER A 1 92 ? -6.739 5.148 26.180 1.00 87.38 92 SER A O 1
ATOM 728 N N . VAL A 1 93 ? -4.907 4.247 25.217 1.00 89.38 93 VAL A N 1
ATOM 729 C CA . VAL A 1 93 ? -4.672 3.210 26.238 1.00 89.38 93 VAL A CA 1
ATOM 730 C C . VAL A 1 93 ? -4.311 3.836 27.588 1.00 89.38 93 VAL A C 1
ATOM 732 O O . VAL A 1 93 ? -4.895 3.462 28.603 1.00 89.38 93 VAL A O 1
ATOM 735 N N . GLY A 1 94 ? -3.416 4.830 27.611 1.00 87.50 94 GLY A N 1
ATOM 736 C CA . GLY A 1 94 ? -3.045 5.548 28.837 1.00 87.50 94 GLY A CA 1
ATOM 737 C C . GLY A 1 94 ? -4.208 6.318 29.477 1.00 87.50 94 GLY A C 1
ATOM 738 O O . GLY A 1 94 ? -4.233 6.499 30.689 1.00 87.50 94 GLY A O 1
ATOM 739 N N . ALA A 1 95 ? -5.203 6.718 28.682 1.00 87.44 95 ALA A N 1
ATOM 740 C CA . ALA A 1 95 ? -6.431 7.360 29.151 1.00 87.44 95 ALA A CA 1
ATOM 741 C C . ALA A 1 95 ? -7.532 6.366 29.586 1.00 87.44 95 ALA A C 1
ATOM 743 O O . ALA A 1 95 ? -8.649 6.795 29.875 1.00 87.44 95 ALA A O 1
ATOM 744 N N . GLY A 1 96 ? -7.264 5.053 29.583 1.00 85.31 96 GLY A N 1
ATOM 745 C CA . GLY A 1 96 ? -8.240 4.017 29.944 1.00 85.31 96 GLY A CA 1
ATOM 746 C C . GLY A 1 96 ? -9.395 3.853 28.947 1.00 85.31 96 GLY A C 1
ATOM 747 O O . GLY A 1 96 ? -10.419 3.264 29.288 1.00 85.31 96 GLY A O 1
ATOM 748 N N . ARG A 1 97 ? -9.268 4.376 27.718 1.00 84.81 97 ARG A N 1
ATOM 749 C CA . ARG A 1 97 ? -10.286 4.251 26.662 1.00 84.81 97 ARG A CA 1
ATOM 750 C C . ARG A 1 97 ? -9.939 3.107 25.719 1.00 84.81 97 ARG A C 1
ATOM 752 O O . ARG A 1 97 ? -8.794 2.975 25.301 1.00 84.81 97 ARG A O 1
ATOM 759 N N . TYR A 1 98 ? -10.939 2.320 25.321 1.00 84.81 98 TYR A N 1
ATOM 760 C CA . TYR A 1 98 ? -10.751 1.247 24.345 1.00 84.81 98 TYR A CA 1
ATOM 761 C C . TYR A 1 98 ? -10.528 1.823 22.928 1.00 84.81 98 TYR A C 1
ATOM 763 O O . TYR A 1 98 ? -11.444 2.446 22.378 1.00 84.81 98 TYR A O 1
ATOM 771 N N . PRO A 1 99 ? -9.348 1.634 22.306 1.00 83.50 99 PRO A N 1
ATOM 772 C CA . PRO A 1 99 ? -8.972 2.330 21.075 1.00 83.50 99 PRO A CA 1
ATOM 773 C C . PRO A 1 99 ? -9.452 1.589 19.814 1.00 83.50 99 PRO A C 1
ATOM 775 O O . PRO A 1 99 ? -8.675 1.069 19.013 1.00 83.50 99 PRO A O 1
ATOM 778 N N . HIS A 1 100 ? -10.774 1.503 19.636 1.00 85.25 100 HIS A N 1
ATOM 779 C CA . HIS A 1 100 ? -11.380 0.748 18.530 1.00 85.25 100 HIS A CA 1
ATOM 780 C C . HIS A 1 100 ? -10.985 1.286 17.140 1.00 85.25 100 HIS A C 1
ATOM 782 O O . HIS A 1 100 ? -10.808 0.512 16.200 1.00 85.25 100 HIS A O 1
ATOM 788 N N . ARG A 1 101 ? -10.832 2.610 16.998 1.00 85.56 101 ARG A N 1
ATOM 789 C CA . ARG A 1 101 ? -10.518 3.259 15.712 1.00 85.56 101 ARG A CA 1
ATOM 790 C C . ARG A 1 101 ? -9.058 3.070 15.319 1.00 85.56 101 ARG A C 1
ATOM 792 O O . ARG A 1 101 ? -8.754 2.857 14.146 1.00 85.56 101 ARG A O 1
ATOM 799 N N . GLU A 1 102 ? -8.161 3.128 16.290 1.00 87.69 102 GLU A N 1
ATOM 800 C CA . GLU A 1 102 ? -6.729 2.973 16.091 1.00 87.69 102 GLU A CA 1
ATOM 801 C C . GLU A 1 102 ? -6.406 1.547 15.640 1.00 87.69 102 GLU A C 1
ATOM 803 O O . GLU A 1 102 ? -5.641 1.383 14.697 1.00 87.69 102 GLU A O 1
ATOM 808 N N . TYR A 1 103 ? -7.060 0.520 16.195 1.00 88.19 103 TYR A N 1
ATOM 809 C CA . TYR A 1 103 ? -6.881 -0.860 15.724 1.00 88.19 103 TYR A CA 1
ATOM 810 C C . TYR A 1 103 ? -7.322 -1.069 14.274 1.00 88.19 103 TYR A C 1
ATOM 812 O O . TYR A 1 103 ? -6.594 -1.689 13.500 1.00 88.19 103 TYR A O 1
ATOM 820 N N . GLN A 1 104 ? -8.480 -0.530 13.881 1.00 87.88 104 GLN A N 1
ATOM 821 C CA . GLN A 1 104 ? -8.935 -0.602 12.487 1.00 87.88 104 GLN A CA 1
ATOM 822 C C . GLN A 1 104 ? -7.960 0.109 1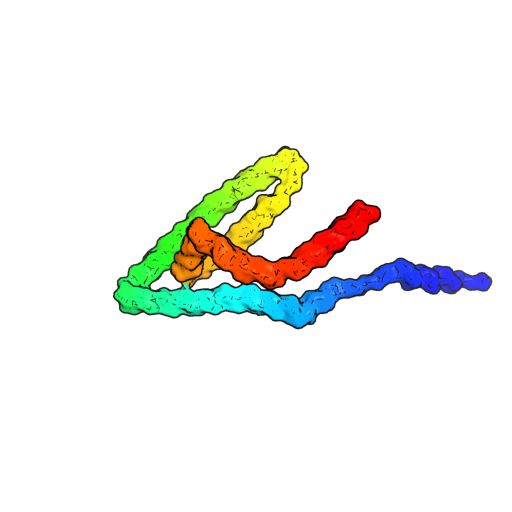1.545 1.00 87.88 104 GLN A C 1
ATOM 824 O O . GLN A 1 104 ? -7.633 -0.403 10.475 1.00 87.88 104 GLN A O 1
ATOM 829 N N . THR A 1 105 ? -7.463 1.272 11.969 1.00 88.25 105 THR A N 1
ATOM 830 C CA . THR A 1 105 ? -6.495 2.058 11.200 1.00 88.25 105 THR A CA 1
ATOM 831 C C . THR A 1 105 ? -5.172 1.308 11.058 1.00 88.25 105 THR A C 1
ATOM 833 O O . THR A 1 105 ? -4.630 1.231 9.960 1.00 88.25 105 THR A O 1
ATOM 836 N N . LEU A 1 106 ? -4.675 0.686 12.129 1.00 90.56 106 LEU A N 1
ATOM 837 C CA . LEU A 1 106 ? -3.463 -0.134 12.092 1.00 90.56 106 LEU A CA 1
ATOM 838 C C . LEU A 1 106 ? -3.629 -1.356 11.186 1.00 90.56 106 LEU A C 1
ATOM 840 O O . LEU A 1 106 ? -2.737 -1.636 10.390 1.00 90.56 106 LEU A O 1
ATOM 844 N N . ALA A 1 107 ? -4.772 -2.045 11.242 1.00 89.06 107 ALA A N 1
ATOM 845 C CA . ALA A 1 107 ? -5.058 -3.160 10.343 1.00 89.06 107 ALA A CA 1
ATOM 846 C C . ALA A 1 107 ? -5.050 -2.712 8.869 1.00 89.06 107 ALA A C 1
ATOM 848 O O . ALA A 1 107 ? -4.419 -3.353 8.030 1.00 89.06 107 ALA A O 1
ATOM 849 N N . ALA A 1 108 ? -5.677 -1.573 8.562 1.00 85.44 108 ALA A N 1
ATOM 850 C CA . ALA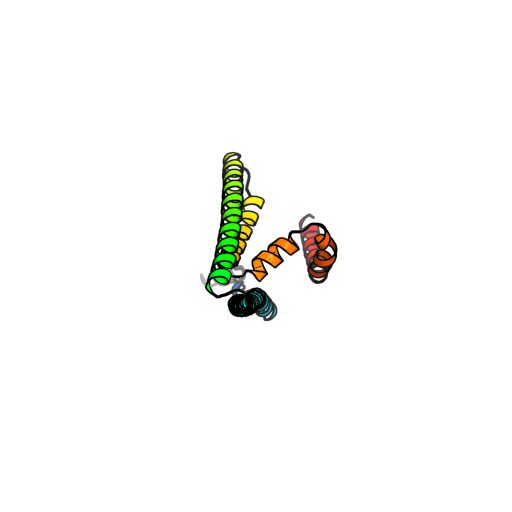 A 1 108 ? -5.675 -0.997 7.219 1.00 85.44 108 ALA A CA 1
ATOM 851 C C . ALA A 1 108 ? -4.273 -0.563 6.759 1.00 85.44 108 ALA A C 1
ATOM 853 O O . ALA A 1 108 ? -3.932 -0.754 5.591 1.00 85.44 108 ALA A O 1
ATOM 854 N N . LEU A 1 109 ? -3.446 -0.025 7.662 1.00 86.94 109 LEU A N 1
ATOM 855 C CA . LEU A 1 109 ? -2.055 0.331 7.373 1.00 86.94 109 LEU A CA 1
ATOM 856 C C . LEU A 1 109 ? -1.209 -0.908 7.078 1.00 86.94 109 LEU A C 1
ATOM 858 O O . LEU A 1 109 ? -0.449 -0.895 6.118 1.00 86.94 109 LEU A O 1
ATOM 862 N N . VAL A 1 110 ? -1.367 -1.993 7.840 1.00 85.75 110 VAL A N 1
ATOM 863 C CA . VAL A 1 110 ? -0.645 -3.253 7.593 1.00 85.75 110 VAL A CA 1
ATOM 864 C C . VAL A 1 110 ? -1.024 -3.843 6.238 1.00 85.75 110 VAL A C 1
ATOM 866 O O . VAL A 1 110 ? -0.140 -4.187 5.458 1.00 85.75 110 VAL A O 1
ATOM 869 N N . VAL A 1 111 ? -2.321 -3.911 5.923 1.00 84.56 111 VAL A N 1
ATOM 870 C CA . VAL A 1 111 ? -2.788 -4.401 4.616 1.00 84.56 111 VAL A CA 1
ATOM 871 C C . VAL A 1 111 ? -2.253 -3.522 3.488 1.00 84.56 111 VAL A C 1
ATOM 873 O O . VAL A 1 111 ? -1.712 -4.047 2.519 1.00 84.56 111 VAL A O 1
ATOM 876 N N . SER A 1 112 ? -2.336 -2.197 3.638 1.00 79.88 112 SER A N 1
ATOM 877 C CA . SER A 1 112 ? -1.773 -1.246 2.671 1.00 79.88 112 SER A CA 1
ATOM 878 C C . SER A 1 112 ? -0.269 -1.435 2.496 1.00 79.88 112 SER A C 1
ATOM 880 O O . SER A 1 112 ? 0.208 -1.418 1.373 1.00 79.88 112 SER A O 1
ATOM 882 N N . GLY A 1 113 ? 0.474 -1.658 3.583 1.00 81.50 113 GLY A N 1
ATOM 883 C CA . GLY A 1 113 ? 1.917 -1.882 3.547 1.00 81.50 113 GLY A CA 1
ATOM 884 C C . GLY A 1 113 ? 2.300 -3.172 2.831 1.00 81.50 113 GLY A C 1
ATOM 885 O O . GLY A 1 113 ? 3.216 -3.162 2.016 1.00 81.50 113 GLY A O 1
ATOM 886 N N . ILE A 1 114 ? 1.567 -4.262 3.071 1.00 80.19 114 ILE A N 1
ATOM 887 C CA . ILE A 1 114 ? 1.744 -5.521 2.333 1.00 80.19 114 ILE A CA 1
ATOM 888 C C . ILE A 1 114 ? 1.474 -5.302 0.841 1.00 80.19 114 ILE A C 1
ATOM 890 O O . ILE A 1 114 ? 2.233 -5.788 0.009 1.00 80.19 114 ILE A O 1
ATOM 894 N N . LEU A 1 115 ? 0.435 -4.534 0.505 1.00 73.31 115 LEU A N 1
ATOM 895 C CA . LEU A 1 115 ? 0.088 -4.231 -0.882 1.00 73.31 115 LEU A CA 1
ATOM 896 C C . LEU A 1 115 ? 1.138 -3.340 -1.570 1.00 73.31 115 LEU A C 1
ATOM 898 O O . LEU A 1 115 ? 1.479 -3.603 -2.718 1.00 73.31 115 LEU A O 1
ATOM 902 N N . LEU A 1 116 ? 1.684 -2.348 -0.860 1.00 70.44 116 LEU A N 1
ATOM 903 C CA . LEU A 1 116 ? 2.724 -1.427 -1.342 1.00 70.44 116 LEU A CA 1
ATOM 904 C C . LEU A 1 116 ? 4.092 -2.091 -1.534 1.00 70.44 116 LEU A C 1
ATOM 906 O O . LEU A 1 116 ? 4.888 -1.651 -2.357 1.00 70.44 116 LEU A O 1
ATOM 910 N N . LEU A 1 117 ? 4.400 -3.122 -0.741 1.00 66.69 117 LEU A N 1
ATOM 911 C CA . LEU A 1 117 ? 5.644 -3.885 -0.884 1.00 66.69 117 LEU A CA 1
ATOM 912 C C . LEU A 1 117 ? 5.681 -4.665 -2.203 1.00 66.69 117 LEU A C 1
ATOM 914 O O . LEU A 1 117 ? 6.760 -5.012 -2.685 1.00 66.69 117 LEU A O 1
ATOM 918 N N . THR A 1 118 ? 4.517 -4.926 -2.798 1.00 68.50 118 THR A N 1
ATOM 919 C CA . THR A 1 118 ? 4.419 -5.465 -4.151 1.00 68.50 118 THR A CA 1
ATOM 920 C C . THR A 1 118 ? 4.753 -4.362 -5.162 1.00 68.50 118 THR A C 1
ATOM 922 O O . THR A 1 118 ? 4.097 -3.323 -5.153 1.00 68.50 118 THR A O 1
ATOM 925 N N . PRO A 1 119 ? 5.760 -4.543 -6.038 1.00 59.03 119 PRO A N 1
ATOM 926 C CA . PRO A 1 119 ? 6.207 -3.493 -6.947 1.00 59.03 119 PRO A CA 1
ATOM 927 C C . PRO A 1 119 ? 5.121 -3.209 -7.992 1.00 59.03 119 PRO A C 1
ATOM 929 O O . PRO A 1 119 ? 4.980 -3.952 -8.961 1.00 59.03 119 PRO A O 1
ATOM 932 N N . GLY A 1 120 ? 4.352 -2.139 -7.781 1.00 57.00 120 GLY A N 1
ATOM 933 C CA . GLY A 1 120 ? 3.219 -1.770 -8.621 1.00 57.00 120 GLY A CA 1
ATOM 934 C C . GLY A 1 120 ? 3.119 -0.266 -8.836 1.00 57.00 120 GLY A C 1
ATOM 935 O O . GLY A 1 120 ? 2.327 0.414 -8.189 1.00 57.00 120 GLY A O 1
ATOM 936 N N . LEU A 1 121 ? 3.927 0.260 -9.764 1.00 53.91 121 LEU A N 1
ATOM 937 C CA . LEU A 1 121 ? 3.900 1.664 -10.202 1.00 53.91 121 LEU A CA 1
ATOM 938 C C . LEU A 1 121 ? 2.489 2.162 -10.554 1.00 53.91 121 LEU A C 1
ATOM 940 O O . LEU A 1 121 ? 2.176 3.339 -10.367 1.00 53.91 121 LEU A O 1
ATOM 944 N N . PHE A 1 122 ? 1.641 1.282 -11.085 1.00 48.72 122 PHE A N 1
ATOM 945 C CA . PHE A 1 122 ? 0.276 1.588 -11.488 1.00 48.72 122 PHE A CA 1
ATOM 946 C C . PHE A 1 122 ? -0.702 1.483 -10.323 1.00 48.72 122 PHE A C 1
ATOM 948 O O . PHE A 1 122 ? -1.614 2.304 -10.242 1.00 48.72 122 PHE A O 1
ATOM 955 N N . THR A 1 123 ? -0.509 0.540 -9.399 1.00 51.28 123 THR A N 1
ATOM 956 C CA . THR A 1 123 ? -1.347 0.424 -8.196 1.00 51.28 123 THR A CA 1
ATOM 957 C C . THR A 1 123 ? -1.067 1.551 -7.189 1.00 51.28 123 THR A C 1
ATOM 959 O O . THR A 1 123 ? -2.013 2.068 -6.595 1.00 51.28 123 THR A O 1
ATOM 962 N N . ASP A 1 124 ? 0.173 2.044 -7.090 1.00 54.91 124 ASP A N 1
ATOM 963 C CA . ASP A 1 124 ? 0.516 3.250 -6.317 1.00 54.91 124 ASP A CA 1
ATOM 964 C C . ASP A 1 124 ? -0.052 4.529 -6.961 1.00 54.91 124 ASP A C 1
ATOM 966 O O . ASP A 1 124 ? -0.643 5.367 -6.276 1.00 54.91 124 ASP A O 1
ATOM 970 N N . ALA A 1 125 ? 0.048 4.677 -8.290 1.00 51.88 125 ALA A N 1
ATOM 971 C CA . ALA A 1 125 ? -0.506 5.830 -9.006 1.00 51.88 125 ALA A CA 1
ATOM 972 C C . ALA A 1 125 ? -2.044 5.835 -9.013 1.00 51.88 125 ALA A C 1
ATOM 974 O O . ALA A 1 125 ? -2.650 6.886 -8.809 1.00 51.88 125 ALA A O 1
ATOM 975 N N . LEU A 1 126 ? -2.691 4.677 -9.192 1.00 49.22 126 LEU A N 1
ATOM 976 C CA . LEU A 1 126 ? -4.142 4.535 -9.061 1.00 49.22 126 LEU A CA 1
ATOM 977 C C . LEU A 1 126 ? -4.587 4.712 -7.610 1.00 49.22 126 LEU A C 1
ATOM 979 O O . LEU A 1 126 ? -5.599 5.366 -7.388 1.00 49.22 126 LEU A O 1
ATOM 983 N N . GLY A 1 127 ? -3.832 4.230 -6.622 1.00 49.16 127 GLY A N 1
ATOM 984 C CA . GLY A 1 127 ? -4.093 4.484 -5.202 1.00 49.16 127 GLY A CA 1
ATOM 985 C C . GLY A 1 127 ? -4.064 5.977 -4.859 1.00 49.16 127 GLY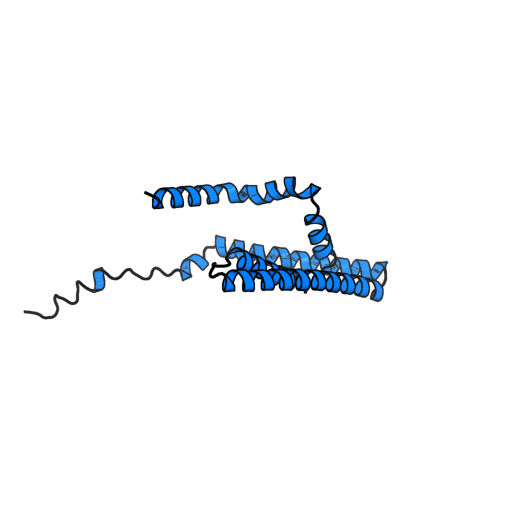 A C 1
ATOM 986 O O . GLY A 1 127 ? -4.977 6.481 -4.203 1.00 49.16 127 GLY A O 1
ATOM 987 N N . ILE A 1 128 ? -3.081 6.716 -5.383 1.00 52.09 128 ILE A N 1
ATOM 988 C CA . ILE A 1 128 ? -2.971 8.178 -5.235 1.00 52.09 128 ILE A CA 1
ATOM 989 C C . ILE A 1 128 ? -4.063 8.910 -6.043 1.00 52.09 128 ILE A C 1
ATOM 991 O O . ILE A 1 128 ? -4.637 9.888 -5.562 1.00 52.09 128 ILE A O 1
ATOM 995 N N . LEU A 1 129 ? -4.426 8.424 -7.234 1.00 49.12 129 LEU A N 1
ATOM 996 C CA . LEU A 1 129 ? -5.488 9.000 -8.070 1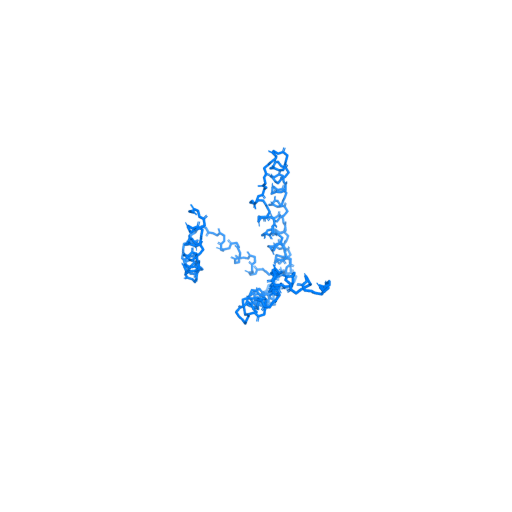.00 49.12 129 LEU A CA 1
ATOM 997 C C . LEU A 1 129 ? -6.896 8.754 -7.489 1.00 49.12 129 LEU A C 1
ATOM 999 O O . LEU A 1 129 ? -7.762 9.622 -7.586 1.00 49.12 129 LEU A O 1
ATOM 1003 N N . PHE A 1 130 ? -7.121 7.624 -6.812 1.00 46.06 130 PHE A N 1
ATOM 1004 C CA . PHE A 1 130 ? -8.329 7.341 -6.023 1.00 46.06 130 PHE A CA 1
ATOM 1005 C C . PHE A 1 130 ? -8.390 8.149 -4.714 1.00 46.06 130 PHE A C 1
ATOM 1007 O O . PHE A 1 130 ? -9.473 8.350 -4.160 1.00 46.06 130 PHE A O 1
ATOM 1014 N N . PHE A 1 131 ? -7.252 8.656 -4.231 1.00 45.44 131 PHE A N 1
ATOM 1015 C CA . PHE A 1 131 ? -7.176 9.547 -3.071 1.00 45.44 131 PHE A CA 1
ATOM 1016 C C . PHE A 1 131 ? -7.625 10.989 -3.397 1.00 45.44 131 PHE A C 1
ATOM 1018 O O . PHE A 1 131 ? -7.959 11.751 -2.481 1.00 45.44 131 PHE A O 1
ATOM 1025 N N . LEU A 1 132 ? -7.711 11.365 -4.685 1.00 48.19 132 LEU A N 1
ATOM 1026 C CA . LEU A 1 132 ? -8.076 12.716 -5.123 1.00 48.19 132 LEU A CA 1
ATOM 1027 C C . LEU A 1 132 ? -9.576 13.053 -4.866 1.00 48.19 132 LEU A C 1
ATOM 1029 O O . LEU A 1 132 ? -10.473 12.310 -5.279 1.00 48.19 132 LEU A O 1
ATOM 1033 N N . PRO A 1 133 ? -9.893 14.218 -4.255 1.00 50.12 133 PRO A N 1
ATOM 1034 C CA . PRO A 1 133 ? -11.248 14.631 -3.851 1.00 50.12 133 PRO A CA 1
ATOM 1035 C C . PRO A 1 133 ? -12.381 14.591 -4.903 1.00 50.12 133 PRO A C 1
ATOM 1037 O O . PRO A 1 133 ? -13.506 14.266 -4.507 1.00 50.12 133 PRO A O 1
ATOM 1040 N N . PRO A 1 134 ? -12.178 14.900 -6.204 1.00 51.50 134 PRO A N 1
ATOM 1041 C CA . PRO A 1 134 ? -13.290 14.998 -7.159 1.00 51.50 134 PRO A CA 1
ATOM 1042 C C . PRO A 1 134 ? -13.900 13.644 -7.555 1.00 51.50 134 PRO A C 1
ATOM 1044 O O . PRO A 1 134 ? -15.059 13.596 -7.965 1.00 51.50 134 PRO A O 1
ATOM 1047 N N . LEU A 1 135 ? -13.172 12.535 -7.384 1.00 46.53 135 LEU A N 1
ATOM 1048 C CA . LEU A 1 135 ? -13.620 11.192 -7.782 1.00 46.53 135 LEU A CA 1
ATOM 1049 C C . LEU A 1 135 ? -14.292 10.400 -6.642 1.00 46.53 135 LEU A C 1
ATOM 1051 O O . LEU A 1 135 ? -14.829 9.315 -6.871 1.00 46.53 135 LEU A O 1
ATOM 1055 N N . ARG A 1 136 ? -14.359 10.968 -5.425 1.00 49.34 136 ARG A N 1
ATOM 1056 C CA . ARG A 1 136 ? -14.944 10.324 -4.229 1.00 49.34 136 ARG A CA 1
ATOM 1057 C C . ARG A 1 136 ? -16.439 9.996 -4.348 1.00 49.34 136 ARG A C 1
ATOM 1059 O O . ARG A 1 136 ? -16.906 9.030 -3.751 1.00 49.34 136 ARG A O 1
ATOM 1066 N N . ARG A 1 137 ? -17.213 10.799 -5.084 1.00 50.09 137 ARG A N 1
ATOM 1067 C CA . ARG A 1 137 ? -18.688 10.703 -5.126 1.00 50.09 137 ARG A CA 1
ATOM 1068 C C . ARG A 1 137 ? -19.240 9.628 -6.081 1.00 50.09 137 ARG A C 1
ATOM 1070 O O . ARG A 1 137 ? -20.095 8.864 -5.635 1.00 50.09 137 ARG A O 1
ATOM 1077 N N . PRO A 1 138 ? -18.791 9.508 -7.346 1.00 51.78 138 PRO A N 1
ATOM 1078 C CA . PRO A 1 138 ? -19.362 8.518 -8.264 1.00 51.78 138 PRO A CA 1
ATOM 1079 C C . PRO A 1 138 ? -18.930 7.079 -7.939 1.00 51.78 138 PRO A C 1
ATOM 1081 O O . PRO A 1 138 ? -19.740 6.159 -8.033 1.00 51.78 138 PRO A O 1
ATOM 1084 N N . LEU A 1 139 ? -17.687 6.878 -7.488 1.00 48.88 139 LEU A N 1
ATOM 1085 C CA . LEU A 1 139 ? -17.150 5.545 -7.188 1.00 48.88 139 LEU A CA 1
ATOM 1086 C C . LEU A 1 139 ? -17.626 5.011 -5.828 1.00 48.88 139 LEU A C 1
ATOM 1088 O O . LEU A 1 139 ? -17.960 3.832 -5.721 1.00 48.88 139 LEU A O 1
ATOM 1092 N N . GLY A 1 140 ? -17.797 5.880 -4.822 1.00 48.75 140 GLY A N 1
ATOM 1093 C CA . GLY A 1 140 ? -18.446 5.510 -3.557 1.00 48.75 140 GLY A CA 1
ATOM 1094 C C . GLY A 1 140 ? -19.891 5.030 -3.751 1.00 48.75 140 GLY A C 1
ATOM 1095 O O . GLY A 1 140 ? -20.328 4.085 -3.098 1.00 48.75 140 GLY A O 1
ATOM 1096 N N . ALA A 1 141 ? -20.623 5.602 -4.711 1.00 53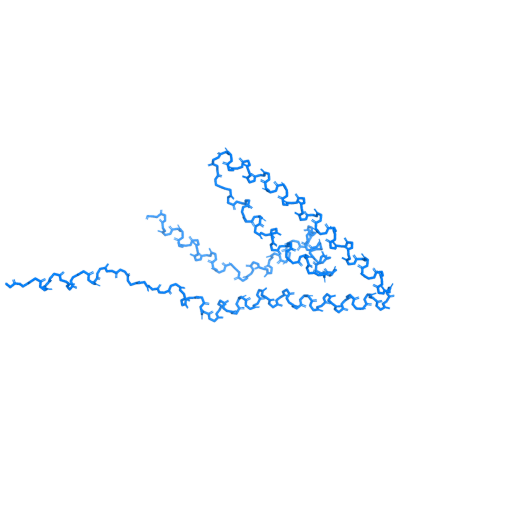.12 141 ALA A N 1
ATOM 1097 C CA . ALA A 1 141 ? -21.972 5.149 -5.049 1.00 53.12 141 ALA A CA 1
ATOM 1098 C C . ALA A 1 141 ? -21.996 3.763 -5.725 1.00 53.12 141 ALA A C 1
ATOM 1100 O O . ALA A 1 141 ? -22.955 3.014 -5.537 1.00 53.12 141 ALA A O 1
ATOM 1101 N N . LEU A 1 142 ? -20.950 3.397 -6.474 1.00 53.06 142 LEU A N 1
ATOM 1102 C CA . LEU A 1 142 ? -20.844 2.094 -7.139 1.00 53.06 142 LEU A CA 1
ATOM 1103 C C . LEU A 1 142 ? -20.510 0.965 -6.146 1.00 53.06 142 LEU A C 1
ATOM 1105 O O . LEU A 1 142 ? -21.043 -0.134 -6.271 1.00 53.06 142 LEU A O 1
ATOM 1109 N N . VAL A 1 143 ? -19.707 1.263 -5.117 1.00 52.59 143 VAL A N 1
ATOM 1110 C CA . VAL A 1 143 ? -19.314 0.315 -4.054 1.00 52.59 143 VAL A CA 1
ATOM 1111 C C . VAL A 1 143 ? -20.400 0.150 -2.978 1.00 52.59 143 VAL A C 1
ATOM 1113 O O . VAL A 1 143 ? -20.563 -0.936 -2.430 1.00 52.59 143 VAL A O 1
ATOM 1116 N N . ILE A 1 144 ? -21.203 1.186 -2.699 1.00 47.81 144 ILE A N 1
ATOM 1117 C CA . ILE A 1 144 ? -22.304 1.131 -1.709 1.00 47.81 144 ILE A CA 1
ATOM 1118 C C . ILE A 1 144 ? -23.582 0.492 -2.288 1.00 47.81 144 ILE A C 1
ATOM 1120 O O . ILE A 1 144 ? -24.461 0.058 -1.541 1.00 47.81 144 ILE A O 1
ATOM 1124 N N . ARG A 1 145 ? -23.707 0.398 -3.617 1.00 48.53 145 ARG A N 1
ATOM 1125 C CA . ARG A 1 145 ? -24.867 -0.214 -4.286 1.00 48.53 145 ARG A CA 1
ATOM 1126 C C . ARG A 1 145 ? -25.147 -1.672 -3.882 1.00 48.53 145 ARG A C 1
ATOM 1128 O O . ARG A 1 145 ? -26.313 -1.956 -3.622 1.00 48.53 145 ARG A O 1
ATOM 1135 N N . PRO A 1 146 ? -24.155 -2.572 -3.754 1.00 50.03 146 PRO A N 1
ATOM 1136 C CA . PRO A 1 146 ? -24.410 -3.941 -3.297 1.00 50.03 146 PRO A CA 1
ATOM 1137 C C . PRO A 1 146 ? -24.609 -4.088 -1.775 1.00 50.03 146 PRO A C 1
ATOM 1139 O O . PRO A 1 146 ? -25.159 -5.096 -1.345 1.00 50.03 146 PRO A O 1
ATOM 1142 N N . LEU A 1 147 ? -24.209 -3.110 -0.948 1.00 48.47 147 LEU A N 1
ATOM 1143 C CA . LEU A 1 147 ? -24.190 -3.241 0.524 1.00 48.47 147 LEU A CA 1
ATOM 1144 C C . LEU A 1 147 ? -25.381 -2.577 1.241 1.00 48.47 147 LEU A C 1
ATOM 1146 O O . LEU A 1 147 ? -25.464 -2.571 2.466 1.00 48.47 147 LEU A O 1
ATOM 1150 N N . ARG A 1 148 ? -26.325 -1.999 0.492 1.00 50.59 148 ARG A N 1
ATOM 1151 C CA . ARG A 1 148 ? -27.497 -1.318 1.068 1.00 50.59 148 ARG A CA 1
ATOM 1152 C C . ARG A 1 148 ? -28.577 -2.296 1.570 1.00 50.59 148 ARG A C 1
ATOM 1154 O O . ARG A 1 148 ? -29.403 -1.898 2.385 1.00 50.59 148 ARG A O 1
ATOM 1161 N N . GLY A 1 149 ? -28.560 -3.551 1.107 1.00 52.72 149 GLY A N 1
ATOM 1162 C CA . GLY A 1 149 ? -29.497 -4.602 1.531 1.00 52.72 149 GLY A CA 1
ATOM 1163 C C . GLY A 1 149 ? -29.202 -5.153 2.929 1.00 52.72 149 GLY A C 1
ATOM 1164 O O . GLY A 1 149 ? -30.082 -5.149 3.782 1.00 52.72 149 GLY A O 1
ATOM 1165 N N . GLU A 1 150 ? -27.951 -5.535 3.198 1.00 56.81 150 GLU A N 1
ATOM 1166 C CA . GLU A 1 150 ? -27.565 -6.188 4.464 1.00 56.81 150 GLU A CA 1
ATOM 1167 C C . GLU A 1 150 ? -27.521 -5.238 5.670 1.00 56.81 150 GLU A C 1
ATOM 1169 O O . GLU A 1 150 ? -27.866 -5.621 6.785 1.00 56.81 150 GLU A O 1
ATOM 1174 N N . LEU A 1 151 ? -27.184 -3.960 5.465 1.00 53.75 151 LEU A N 1
ATOM 1175 C CA . LEU A 1 151 ? -27.185 -2.969 6.553 1.00 53.75 151 LEU A CA 1
ATOM 1176 C C . LEU A 1 151 ? -28.590 -2.711 7.121 1.00 53.75 151 LEU A C 1
ATOM 1178 O O . LEU A 1 151 ? -28.721 -2.262 8.259 1.00 53.75 151 LEU A O 1
ATOM 1182 N N . ARG A 1 152 ? -29.642 -3.004 6.345 1.00 54.84 152 ARG A N 1
ATOM 1183 C CA . ARG A 1 152 ? -31.035 -2.864 6.778 1.00 54.84 152 ARG A CA 1
ATOM 1184 C C . ARG A 1 152 ? -31.458 -3.999 7.710 1.00 54.84 152 ARG A C 1
ATOM 1186 O O . ARG A 1 152 ? -32.183 -3.740 8.662 1.00 54.84 152 ARG A O 1
ATOM 1193 N N . GLU A 1 153 ? -30.957 -5.213 7.486 1.00 59.28 153 GLU A N 1
ATOM 1194 C CA . GLU A 1 153 ? -31.194 -6.357 8.376 1.00 59.28 153 GLU A CA 1
ATOM 1195 C C . GLU A 1 153 ? -30.434 -6.211 9.694 1.00 59.28 153 GLU A C 1
ATOM 1197 O O . GLU A 1 153 ? -31.008 -6.431 10.755 1.00 59.28 153 GLU A O 1
ATOM 1202 N N . VAL A 1 154 ? -29.180 -5.749 9.655 1.00 55.00 154 VAL A N 1
ATOM 1203 C CA . VAL A 1 154 ? -28.392 -5.508 10.877 1.00 55.00 154 VAL A CA 1
ATOM 1204 C C . VAL A 1 154 ? -29.000 -4.382 11.726 1.00 55.00 154 VAL A C 1
ATOM 1206 O O . VAL A 1 154 ? -29.000 -4.466 12.953 1.00 55.00 154 VAL A O 1
ATOM 1209 N N . TYR A 1 155 ? -29.575 -3.352 11.096 1.00 60.97 155 TYR A N 1
ATOM 1210 C CA . TYR A 1 155 ? -30.302 -2.295 11.806 1.00 60.97 155 TYR A CA 1
ATOM 1211 C C . TYR A 1 155 ? -31.602 -2.802 12.450 1.00 60.97 155 TYR A C 1
ATOM 1213 O O . TYR A 1 155 ? -31.880 -2.460 13.598 1.00 60.97 155 TYR A O 1
ATOM 1221 N N . GLU A 1 156 ? -32.376 -3.639 11.753 1.00 62.81 156 GLU A N 1
ATOM 1222 C CA . GLU A 1 156 ? -33.584 -4.255 12.323 1.00 62.81 156 GLU A CA 1
ATOM 1223 C C . GLU A 1 156 ? -33.247 -5.232 13.463 1.00 62.81 156 GLU A C 1
ATOM 1225 O O . GLU A 1 156 ? -33.924 -5.223 14.487 1.00 62.81 156 GLU A O 1
ATOM 1230 N N . TYR A 1 157 ? -32.147 -5.988 13.370 1.00 60.62 157 TYR A N 1
ATOM 1231 C CA . TYR A 1 157 ? -31.670 -6.844 14.465 1.00 60.62 157 TYR A CA 1
ATOM 1232 C C . TYR A 1 157 ? -31.263 -6.045 15.710 1.00 60.62 157 TYR A C 1
ATOM 1234 O O . TYR A 1 157 ? -31.679 -6.372 16.819 1.00 60.62 157 TYR A O 1
ATOM 1242 N N . LEU A 1 158 ? -30.508 -4.956 15.541 1.00 63.22 158 LEU A N 1
ATOM 1243 C CA . LEU A 1 158 ? -30.100 -4.100 16.663 1.00 63.22 158 LEU A CA 1
ATOM 1244 C C . LEU A 1 158 ? -31.277 -3.343 17.296 1.00 63.22 158 LEU A C 1
ATOM 1246 O O . LEU A 1 158 ? -31.232 -3.009 18.478 1.00 63.22 158 LEU A O 1
ATOM 1250 N N . LYS A 1 159 ? -32.337 -3.079 16.528 1.00 60.31 159 LYS A N 1
ATOM 1251 C CA . LYS A 1 159 ? -33.565 -2.442 17.017 1.00 60.31 159 LYS A CA 1
ATOM 1252 C C . LYS A 1 159 ? -34.450 -3.401 17.821 1.00 60.31 159 LYS A C 1
ATOM 1254 O O . LYS A 1 159 ? -35.147 -2.949 18.725 1.00 60.31 159 LYS A O 1
ATOM 1259 N N . MET A 1 160 ? -34.423 -4.694 17.504 1.00 54.59 160 MET A N 1
ATOM 1260 C CA . MET A 1 160 ? -35.175 -5.729 18.223 1.00 54.59 160 MET A CA 1
ATOM 1261 C C . MET A 1 160 ? -34.524 -6.112 19.559 1.00 54.59 160 MET A C 1
ATOM 1263 O O . MET A 1 160 ? -35.239 -6.409 20.506 1.00 54.59 160 MET A O 1
ATOM 1267 N N . GLU A 1 161 ? -33.192 -6.052 19.648 1.00 54.12 161 GLU A N 1
ATOM 1268 C CA . GLU A 1 161 ? -32.426 -6.372 20.868 1.00 54.12 161 GLU A CA 1
ATOM 1269 C C . GLU A 1 161 ? -32.489 -5.258 21.934 1.00 54.12 161 GLU A C 1
ATOM 1271 O O . GLU A 1 161 ? -32.188 -5.476 23.103 1.00 54.12 161 GLU A O 1
ATOM 1276 N N . ALA A 1 162 ? -32.876 -4.040 21.544 1.00 53.66 162 ALA A N 1
ATOM 1277 C CA . ALA A 1 162 ? -32.978 -2.884 22.436 1.00 53.66 162 ALA A CA 1
ATOM 1278 C C . ALA A 1 162 ? -34.363 -2.741 23.107 1.00 53.66 162 ALA A C 1
ATOM 1280 O O . ALA A 1 162 ? -34.719 -1.634 23.527 1.00 53.66 162 ALA A O 1
ATOM 1281 N N . ARG A 1 163 ? -35.159 -3.819 23.174 1.00 44.19 163 ARG A N 1
ATOM 1282 C CA . ARG A 1 163 ? -36.518 -3.828 23.734 1.00 44.19 163 ARG A CA 1
ATOM 1283 C C . ARG A 1 163 ? -36.689 -4.840 24.858 1.00 44.19 163 ARG A C 1
ATOM 1285 O O . ARG A 1 163 ? -36.150 -5.956 24.732 1.00 44.19 163 ARG A O 1
#